Protein AF-A0A9N9P1Z2-F1 (afdb_monomer_lite)

Radius of gyration: 16.0 Å; chains: 1; bounding box: 42×31×38 Å

InterPro domains:
  IPR011257 DNA glycosylase [SSF48150] (34-101)
  IPR045138 Methyl-CpG binding protein MeCP2/MBD4 [PTHR15074] (30-101)

Foldseek 3Di:
DDDPPDDDPCVVPDDLLVVLPDDDDQQDDPDQDDDDPPPDVLNVCVRPVVLSVLLVVLVVVFDCVPSVVLSVVCCVCVVDPSSVSVDDPVVVCVSCVVRPD

Structure (mmCIF, N/CA/C/O backbone):
data_AF-A0A9N9P1Z2-F1
#
_entry.id   AF-A0A9N9P1Z2-F1
#
loop_
_atom_site.group_PDB
_atom_site.id
_atom_site.type_symbol
_atom_site.label_atom_id
_atom_site.label_alt_id
_atom_site.label_comp_id
_atom_site.label_asym_id
_atom_site.label_entity_id
_atom_site.label_seq_id
_atom_site.pdbx_PDB_ins_code
_atom_site.Cartn_x
_atom_site.Cartn_y
_atom_site.Cartn_z
_atom_site.occupancy
_atom_site.B_iso_or_equiv
_atom_site.auth_seq_id
_atom_site.auth_comp_id
_atom_site.auth_asym_id
_atom_site.auth_atom_id
_atom_site.pdbx_PDB_model_num
ATOM 1 N N . LYS A 1 1 ? 26.196 19.018 8.872 1.00 40.06 1 LYS A N 1
ATOM 2 C CA . LYS A 1 1 ? 24.922 19.718 9.182 1.00 40.06 1 LYS A CA 1
ATOM 3 C C . LYS A 1 1 ? 23.756 18.842 8.720 1.00 40.06 1 LYS A C 1
ATOM 5 O O . LYS A 1 1 ? 23.493 18.799 7.528 1.00 40.06 1 LYS A O 1
ATOM 10 N N . LYS A 1 2 ? 23.122 18.071 9.614 1.00 39.81 2 LYS A N 1
ATOM 11 C CA . LYS A 1 2 ? 21.920 17.286 9.278 1.00 39.81 2 LYS A CA 1
ATOM 12 C C . LYS A 1 2 ? 20.706 18.206 9.431 1.00 39.81 2 LYS A C 1
ATOM 14 O O . LYS A 1 2 ? 20.446 18.686 10.527 1.00 39.81 2 LYS A O 1
ATOM 19 N N . SER A 1 3 ? 20.033 18.512 8.325 1.00 41.53 3 SER A N 1
ATOM 20 C CA . SER A 1 3 ? 18.784 19.275 8.327 1.00 41.53 3 SER A CA 1
ATOM 21 C C . SER A 1 3 ? 17.661 18.365 8.830 1.00 41.53 3 SER A C 1
ATOM 23 O O . SER A 1 3 ? 17.282 17.418 8.141 1.00 41.53 3 SER A O 1
ATOM 25 N N . SER A 1 4 ? 17.169 18.607 10.048 1.00 45.22 4 SER A N 1
ATOM 26 C CA . SER A 1 4 ? 15.936 17.992 10.547 1.00 45.22 4 SER A CA 1
ATOM 27 C C . SER A 1 4 ? 14.768 18.504 9.710 1.00 45.22 4 SER A C 1
ATOM 29 O O . SER A 1 4 ? 14.285 19.615 9.924 1.00 45.22 4 SER A O 1
ATOM 31 N N . LYS A 1 5 ? 14.303 17.698 8.750 1.00 52.91 5 LYS A N 1
ATOM 32 C CA . LYS A 1 5 ? 12.999 17.908 8.112 1.00 52.91 5 LYS A CA 1
ATOM 33 C C . LYS A 1 5 ? 11.933 17.816 9.207 1.00 52.91 5 LYS A C 1
ATOM 35 O O . LYS A 1 5 ? 11.648 16.726 9.695 1.00 52.91 5 LYS A O 1
ATOM 40 N N . LYS A 1 6 ? 11.372 18.960 9.614 1.00 51.00 6 LYS A N 1
ATOM 41 C CA . LYS A 1 6 ? 10.158 19.000 10.439 1.00 51.00 6 LYS A CA 1
ATOM 42 C C . LYS A 1 6 ? 9.078 18.194 9.715 1.00 51.00 6 LYS A C 1
ATOM 44 O O . LYS A 1 6 ? 8.766 18.471 8.559 1.00 51.00 6 LYS A O 1
ATOM 49 N N . ARG A 1 7 ? 8.560 17.170 10.389 1.00 55.28 7 ARG A N 1
ATOM 50 C CA . ARG A 1 7 ? 7.443 16.350 9.922 1.00 55.28 7 ARG A CA 1
ATOM 51 C C . ARG A 1 7 ? 6.202 17.246 9.933 1.00 55.28 7 ARG A C 1
ATOM 53 O O . ARG A 1 7 ? 5.842 17.761 10.985 1.00 55.28 7 ARG A O 1
ATOM 60 N N . VAL A 1 8 ? 5.630 17.512 8.762 1.00 58.22 8 VAL A N 1
ATOM 61 C CA . VAL A 1 8 ? 4.372 18.261 8.643 1.00 58.22 8 VAL A CA 1
ATOM 62 C C . VAL A 1 8 ? 3.259 17.344 9.138 1.00 58.22 8 VAL A C 1
ATOM 64 O O . VAL A 1 8 ? 3.113 16.235 8.623 1.00 58.22 8 VAL A O 1
ATOM 67 N N . ASP A 1 9 ? 2.519 17.776 10.155 1.00 62.22 9 ASP A N 1
ATOM 68 C CA . ASP A 1 9 ? 1.369 17.034 10.666 1.00 62.22 9 ASP A CA 1
ATOM 69 C C . ASP A 1 9 ? 0.140 17.293 9.784 1.00 62.22 9 ASP A C 1
ATOM 71 O O . ASP A 1 9 ? -0.629 18.232 9.992 1.00 62.22 9 ASP A O 1
ATOM 75 N N . LEU A 1 10 ? -0.005 16.456 8.757 1.00 60.53 10 LEU A N 1
ATOM 76 C CA . LEU A 1 10 ? -1.110 16.484 7.796 1.00 60.53 10 LEU A CA 1
ATOM 77 C C . LEU A 1 10 ? -2.468 16.122 8.427 1.00 60.53 10 LEU A C 1
ATOM 79 O O . LEU A 1 10 ? -3.495 16.427 7.824 1.00 60.53 10 LEU A O 1
ATOM 83 N N . SER A 1 11 ? -2.488 15.501 9.617 1.00 58.31 11 SER A N 1
ATOM 84 C CA . SER A 1 11 ? -3.731 15.061 10.272 1.00 58.31 11 SER A CA 1
ATOM 85 C C . SER A 1 11 ? -4.603 16.236 10.719 1.00 58.31 11 SER A C 1
ATOM 87 O O . SER A 1 11 ? -5.823 16.170 10.641 1.00 58.31 11 SER A O 1
ATOM 89 N N . SER A 1 12 ? -3.978 17.358 11.085 1.00 63.66 12 SER A N 1
ATOM 90 C CA . SER A 1 12 ? -4.668 18.576 11.525 1.00 63.66 12 SER A CA 1
ATOM 91 C C . SER A 1 12 ? -5.455 19.296 10.422 1.00 63.66 12 SER A C 1
ATOM 93 O O . SER A 1 12 ? -6.284 20.150 10.717 1.00 63.66 12 SER A O 1
ATOM 95 N N . SER A 1 13 ? -5.177 18.991 9.150 1.00 66.56 13 SER A N 1
ATOM 96 C CA . SER A 1 13 ? -5.734 19.707 7.992 1.00 66.56 13 SER A CA 1
ATOM 97 C C . SER A 1 13 ? -6.658 18.848 7.127 1.00 66.56 13 SER A C 1
ATOM 99 O O . SER A 1 13 ? -7.265 19.366 6.191 1.00 66.56 13 SER A O 1
ATOM 101 N N . ILE A 1 14 ? -6.730 17.539 7.386 1.00 73.88 14 ILE A N 1
ATOM 102 C CA . ILE A 1 14 ? -7.428 16.574 6.535 1.00 73.88 14 ILE A CA 1
ATOM 103 C C . ILE A 1 14 ? -8.319 15.703 7.412 1.00 73.88 14 ILE A C 1
ATOM 105 O O . ILE A 1 14 ? -7.830 14.885 8.186 1.00 73.88 14 ILE A O 1
ATOM 109 N N . ASP A 1 15 ? -9.626 15.856 7.239 1.00 83.44 15 ASP A N 1
ATOM 110 C CA . ASP A 1 15 ? -10.618 15.009 7.887 1.00 83.44 15 ASP A CA 1
ATOM 111 C C . ASP A 1 15 ? -10.656 13.632 7.195 1.00 83.44 15 ASP A C 1
ATOM 113 O O . ASP A 1 15 ? -11.094 13.490 6.046 1.00 83.44 15 ASP A O 1
ATOM 117 N N . LEU A 1 16 ? -10.095 12.624 7.868 1.00 81.00 16 LEU A N 1
ATOM 118 C CA . LEU A 1 16 ? -9.971 11.264 7.340 1.00 81.00 16 LEU A CA 1
ATOM 119 C C . LEU A 1 16 ? -11.333 10.583 7.180 1.00 81.00 16 LEU A C 1
ATOM 121 O O . LEU A 1 16 ? -11.502 9.797 6.245 1.00 81.00 16 LEU A O 1
ATOM 125 N N . ASP A 1 17 ? -12.304 10.917 8.030 1.00 84.31 17 ASP A N 1
ATOM 126 C CA . ASP A 1 17 ? -13.644 10.338 7.974 1.00 84.31 17 ASP A CA 1
ATOM 127 C C . ASP A 1 17 ? -14.381 10.831 6.725 1.00 84.31 17 ASP A C 1
ATOM 129 O O . ASP A 1 17 ? -14.932 10.030 5.965 1.00 84.31 17 ASP A O 1
ATOM 133 N N . VAL A 1 18 ? -14.252 12.125 6.412 1.00 85.81 18 VAL A N 1
ATOM 134 C CA . VAL A 1 18 ? -14.783 12.713 5.170 1.00 85.81 18 VAL A CA 1
ATOM 135 C C . VAL A 1 18 ? -14.186 12.042 3.928 1.00 85.81 18 VAL A C 1
ATOM 137 O O . VAL A 1 18 ? -14.891 11.776 2.950 1.00 85.81 18 VAL A O 1
ATOM 140 N N . LEU A 1 19 ? -12.883 11.740 3.935 1.00 84.19 19 LEU A N 1
ATOM 141 C CA . LEU A 1 19 ? -12.245 11.034 2.819 1.00 84.19 19 LEU A CA 1
ATOM 142 C C . LEU A 1 19 ? -12.719 9.585 2.692 1.00 84.19 19 LEU A C 1
ATOM 144 O O . LEU A 1 19 ? -12.850 9.086 1.572 1.00 84.19 19 LEU A O 1
ATOM 148 N N . ALA A 1 20 ? -12.989 8.919 3.812 1.00 85.38 20 ALA A N 1
ATOM 149 C CA . ALA A 1 20 ? -13.438 7.536 3.828 1.00 85.38 20 ALA A CA 1
ATOM 150 C C . ALA A 1 20 ? -14.904 7.372 3.381 1.00 85.38 20 ALA A C 1
ATOM 152 O O . ALA A 1 20 ? -15.300 6.289 2.954 1.00 85.38 20 ALA A O 1
ATOM 153 N N . GLU A 1 21 ? -15.708 8.434 3.436 1.00 87.50 21 GLU A N 1
ATOM 154 C CA . GLU A 1 21 ? -17.077 8.454 2.899 1.00 87.50 21 GLU A CA 1
ATOM 155 C C . GLU A 1 21 ? -17.141 8.860 1.422 1.00 87.50 21 GLU A C 1
ATOM 157 O O . GLU A 1 21 ? -18.145 8.644 0.736 1.00 87.50 21 GLU A O 1
ATOM 162 N N . LYS A 1 22 ? -16.055 9.422 0.885 1.00 86.69 22 LYS A N 1
ATOM 163 C CA . LYS A 1 22 ? -16.023 9.896 -0.493 1.00 86.69 22 LYS A CA 1
ATOM 164 C C . LYS A 1 22 ? -16.098 8.725 -1.471 1.00 86.69 22 LYS A C 1
ATOM 166 O O . LYS A 1 22 ? -15.283 7.801 -1.446 1.00 86.69 22 LYS A O 1
ATOM 171 N N . LYS A 1 23 ? -17.047 8.787 -2.407 1.00 84.00 23 LYS A N 1
ATOM 172 C CA . LYS A 1 23 ? -17.149 7.809 -3.496 1.00 84.00 23 LYS A CA 1
ATOM 173 C C . LYS A 1 23 ? -15.917 7.907 -4.402 1.00 84.00 23 LYS A C 1
ATOM 175 O O . LYS A 1 23 ? -15.567 8.997 -4.855 1.00 84.00 23 LYS A O 1
ATOM 180 N N . ILE A 1 24 ? -15.280 6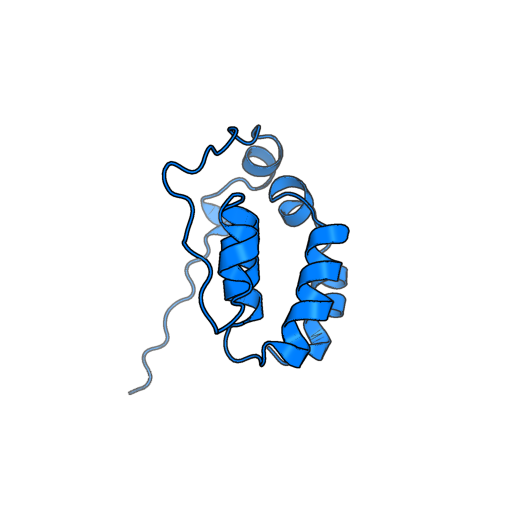.771 -4.694 1.00 83.19 24 ILE A N 1
ATOM 181 C CA . ILE A 1 24 ? -14.214 6.721 -5.702 1.00 83.19 24 ILE A CA 1
ATOM 182 C C . ILE A 1 24 ? -14.827 7.013 -7.067 1.00 83.19 24 ILE A C 1
ATOM 184 O O . ILE A 1 24 ? -15.777 6.352 -7.491 1.00 83.19 24 ILE A O 1
ATOM 188 N N . ALA A 1 25 ? -14.261 7.999 -7.759 1.00 82.69 25 ALA A N 1
ATOM 189 C CA . ALA A 1 25 ? -14.530 8.193 -9.172 1.00 82.69 25 ALA A CA 1
ATOM 190 C C . ALA A 1 25 ? -13.929 7.025 -9.962 1.00 82.69 25 ALA A C 1
ATOM 192 O O . ALA A 1 25 ? -12.787 6.632 -9.723 1.00 82.69 25 ALA A O 1
ATOM 193 N N . GLN A 1 26 ? -14.689 6.482 -10.910 1.00 83.25 26 GLN A N 1
ATOM 194 C CA . GLN A 1 26 ? -14.196 5.429 -11.788 1.00 83.25 26 GLN A CA 1
ATOM 195 C C . GLN A 1 26 ? -13.036 5.975 -12.628 1.00 83.25 26 GLN A C 1
ATOM 197 O O . GLN A 1 26 ? -13.222 6.868 -13.454 1.00 83.25 26 GLN A O 1
ATOM 202 N N . PHE A 1 27 ? -11.833 5.451 -12.399 1.00 89.38 27 PHE A N 1
ATOM 203 C CA . PHE A 1 27 ? -10.678 5.779 -13.220 1.00 89.38 27 PHE A CA 1
ATOM 204 C C . PHE A 1 27 ? -10.709 4.936 -14.494 1.00 89.38 27 PHE A C 1
ATOM 206 O O . PHE A 1 27 ? -10.820 3.713 -14.437 1.00 89.38 27 PHE A O 1
ATOM 213 N N . VAL A 1 28 ? -10.602 5.599 -15.644 1.00 90.81 28 VAL A N 1
ATOM 214 C CA . VAL A 1 28 ? -10.451 4.943 -16.944 1.00 90.81 28 VAL A CA 1
ATOM 215 C C . VAL A 1 28 ? -9.076 5.327 -17.486 1.00 90.81 28 VAL A C 1
ATOM 217 O O . VAL A 1 28 ? -8.835 6.515 -17.728 1.00 90.81 28 VAL A O 1
ATOM 220 N N . PRO A 1 29 ? -8.150 4.369 -17.658 1.00 91.06 29 PRO A N 1
ATOM 221 C CA . PRO A 1 29 ? -6.824 4.678 -18.165 1.00 91.06 29 PRO A CA 1
ATOM 222 C C . PRO A 1 29 ? -6.919 5.167 -19.614 1.00 91.06 29 PRO A C 1
ATOM 224 O O . PRO A 1 29 ? -7.428 4.471 -20.488 1.00 91.06 29 PRO A O 1
ATOM 227 N N . LYS A 1 30 ? -6.390 6.367 -19.888 1.00 93.38 30 LYS A N 1
ATOM 228 C CA . LYS A 1 30 ? -6.254 6.893 -21.261 1.00 93.38 30 LYS A CA 1
ATOM 229 C C . LYS A 1 30 ? -5.205 6.124 -22.076 1.00 93.38 30 LYS A C 1
ATOM 231 O O . LYS A 1 30 ? -5.250 6.124 -23.301 1.00 93.38 30 LYS A O 1
ATOM 236 N N . TYR A 1 31 ? -4.242 5.513 -21.393 1.00 93.12 31 TYR A N 1
ATOM 237 C CA . TYR A 1 31 ? -3.118 4.804 -21.987 1.00 93.12 31 TYR A CA 1
ATOM 238 C C . TYR A 1 31 ? -2.951 3.443 -21.311 1.00 93.12 31 TYR A C 1
ATOM 240 O O . TYR A 1 31 ? -2.964 3.361 -20.082 1.00 93.12 31 TYR A O 1
ATOM 248 N N . ILE A 1 32 ? -2.779 2.401 -22.124 1.00 93.94 32 ILE A N 1
ATOM 249 C CA . ILE A 1 32 ? -2.451 1.048 -21.675 1.00 93.94 32 ILE A CA 1
ATOM 250 C C . ILE A 1 32 ? -0.949 0.860 -21.916 1.00 93.94 32 ILE A C 1
ATOM 252 O O . ILE A 1 32 ? -0.515 0.981 -23.066 1.00 93.94 32 ILE A O 1
ATOM 256 N N . PRO A 1 33 ? -0.141 0.612 -20.871 1.00 92.81 33 PRO A N 1
ATOM 257 C CA . PRO A 1 33 ? 1.287 0.395 -21.045 1.00 92.81 33 PRO A CA 1
ATOM 258 C C . PRO A 1 33 ? 1.542 -0.874 -21.858 1.00 92.81 33 PRO A C 1
ATOM 260 O O . PRO A 1 33 ? 0.872 -1.890 -21.671 1.00 92.81 33 PRO A O 1
ATOM 263 N N . MET A 1 34 ? 2.526 -0.820 -22.758 1.00 94.00 34 MET A N 1
ATOM 264 C CA . MET A 1 34 ? 2.988 -2.028 -23.440 1.00 94.00 34 MET A CA 1
ATOM 265 C C . MET A 1 34 ? 3.741 -2.926 -22.449 1.00 94.00 34 MET A C 1
ATOM 267 O O . MET A 1 34 ? 4.513 -2.395 -21.644 1.00 94.00 34 MET A O 1
ATOM 271 N N . PRO A 1 35 ? 3.555 -4.257 -22.514 1.00 93.94 35 PRO A N 1
ATOM 272 C CA . PRO A 1 35 ? 4.272 -5.176 -21.648 1.00 93.94 35 PRO A CA 1
ATOM 273 C C . PRO A 1 35 ? 5.772 -5.111 -21.936 1.00 93.94 35 PRO A C 1
ATOM 275 O O . PRO A 1 35 ? 6.204 -5.133 -23.093 1.00 93.94 35 PRO A O 1
ATOM 278 N N . SER A 1 36 ? 6.566 -5.024 -20.877 1.00 95.56 36 SER A N 1
ATOM 279 C CA . SER A 1 36 ? 8.022 -5.020 -20.952 1.00 95.56 36 SER A CA 1
ATOM 280 C C . SER A 1 36 ? 8.579 -6.419 -20.653 1.00 95.56 36 SER A C 1
ATOM 282 O O . SER A 1 36 ? 7.907 -7.239 -20.025 1.00 95.56 36 SER A O 1
ATOM 284 N N . PRO A 1 37 ? 9.838 -6.720 -21.021 1.00 96.38 37 PRO A N 1
ATOM 285 C CA . PRO A 1 37 ? 10.461 -7.998 -20.671 1.00 96.38 37 PRO A CA 1
ATOM 286 C C . PRO A 1 37 ? 10.748 -8.149 -19.164 1.00 96.38 37 PRO A C 1
ATOM 288 O O . PRO A 1 37 ? 11.263 -9.181 -18.739 1.00 96.38 37 PRO A O 1
ATOM 291 N N . HIS A 1 38 ? 10.458 -7.130 -18.346 1.00 93.94 38 HIS A N 1
ATOM 292 C CA . HIS A 1 38 ? 10.819 -7.087 -16.929 1.00 93.94 38 HIS A CA 1
ATOM 293 C C . HIS A 1 38 ? 9.674 -7.474 -15.981 1.00 93.94 38 HIS A C 1
ATOM 295 O O . HIS A 1 38 ? 9.924 -7.606 -14.784 1.00 93.94 38 HIS A O 1
ATOM 301 N N . ASN A 1 39 ? 8.448 -7.671 -16.489 1.00 91.38 39 ASN A N 1
ATOM 302 C CA . ASN A 1 39 ? 7.264 -8.059 -15.707 1.00 91.38 39 ASN A CA 1
ATOM 303 C C . ASN A 1 39 ? 7.059 -7.191 -14.452 1.00 91.38 39 ASN A C 1
ATOM 305 O O . ASN A 1 39 ? 6.883 -7.696 -13.338 1.00 91.38 39 ASN A O 1
ATOM 309 N N . LEU A 1 40 ? 7.129 -5.869 -14.614 1.00 95.81 40 LEU A N 1
ATOM 310 C CA . LEU A 1 40 ? 6.962 -4.948 -13.496 1.00 95.81 40 LEU A CA 1
ATOM 311 C C . LEU A 1 40 ? 5.527 -5.025 -12.960 1.00 95.81 40 LEU A C 1
ATOM 313 O O . LEU A 1 40 ? 4.567 -4.989 -13.727 1.00 95.81 40 LEU A O 1
ATOM 317 N N . VAL A 1 41 ? 5.353 -5.050 -11.635 1.00 95.75 41 VAL A N 1
ATOM 318 C CA . VAL A 1 41 ? 4.011 -5.089 -11.015 1.00 95.75 41 VAL A CA 1
ATOM 319 C C . VAL A 1 41 ? 3.143 -3.898 -11.449 1.00 95.75 41 VAL A C 1
ATOM 321 O O . VAL A 1 41 ? 1.929 -4.015 -11.596 1.00 95.75 41 VAL A O 1
ATOM 324 N N . GLN A 1 42 ? 3.780 -2.767 -11.749 1.00 95.31 42 GLN A N 1
ATOM 325 C CA . GLN A 1 42 ? 3.177 -1.555 -12.295 1.00 95.31 42 GLN A CA 1
ATOM 326 C C . GLN A 1 42 ? 2.399 -1.799 -13.595 1.00 95.31 42 GLN A C 1
ATOM 328 O O . GLN A 1 42 ? 1.340 -1.199 -13.784 1.00 95.31 42 GLN A O 1
ATOM 333 N N . GLU A 1 43 ? 2.897 -2.687 -14.461 1.00 95.69 43 GLU A N 1
ATOM 334 C CA . GLU A 1 43 ? 2.266 -3.040 -15.740 1.00 95.69 43 GLU A CA 1
ATOM 335 C C . GLU A 1 43 ? 0.952 -3.796 -15.535 1.00 95.69 43 GLU A C 1
ATOM 337 O O . GLU A 1 43 ? 0.071 -3.726 -16.382 1.00 95.69 43 GLU A O 1
ATOM 342 N N . SER A 1 44 ? 0.788 -4.471 -14.394 1.00 94.12 44 SER A N 1
ATOM 343 C CA . SER A 1 44 ? -0.460 -5.149 -14.027 1.00 94.12 44 SER A CA 1
ATOM 344 C C . SER A 1 44 ? -1.442 -4.254 -13.272 1.00 94.12 44 SER A C 1
AT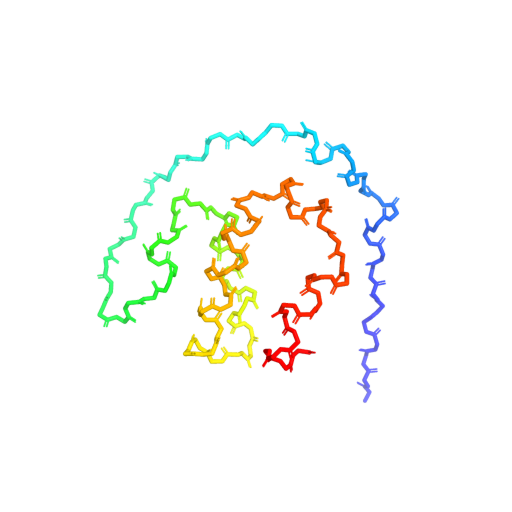OM 346 O O . SER A 1 44 ? -2.629 -4.536 -13.270 1.00 94.12 44 SER A O 1
ATOM 348 N N . LEU A 1 45 ? -0.979 -3.165 -12.647 1.00 95.69 45 LEU A N 1
ATOM 349 C CA . LEU A 1 45 ? -1.796 -2.305 -11.777 1.00 95.69 45 LEU A CA 1
ATOM 350 C C . LEU A 1 45 ? -2.162 -0.952 -12.407 1.00 95.69 45 LEU A C 1
ATOM 352 O O . LEU A 1 45 ? -2.745 -0.103 -11.741 1.00 95.69 45 LEU A O 1
ATOM 356 N N . TYR A 1 46 ? -1.829 -0.715 -13.678 1.00 94.50 46 TYR A N 1
ATOM 357 C CA . TYR A 1 46 ? -2.019 0.583 -14.348 1.00 94.50 46 TYR A CA 1
ATOM 358 C C . TYR A 1 46 ? -3.470 1.102 -14.358 1.00 94.50 46 TYR A C 1
ATOM 360 O O . TYR A 1 46 ? -3.689 2.308 -14.464 1.00 94.50 46 TYR A O 1
ATOM 368 N N . TYR A 1 47 ? -4.459 0.209 -14.269 1.00 93.88 47 TYR A N 1
ATOM 369 C CA . TYR A 1 47 ? -5.882 0.557 -14.273 1.00 93.88 47 TYR A CA 1
ATOM 370 C C . TYR A 1 47 ? -6.391 1.045 -12.910 1.00 93.88 47 TYR A C 1
ATOM 372 O O . TYR A 1 47 ? -7.4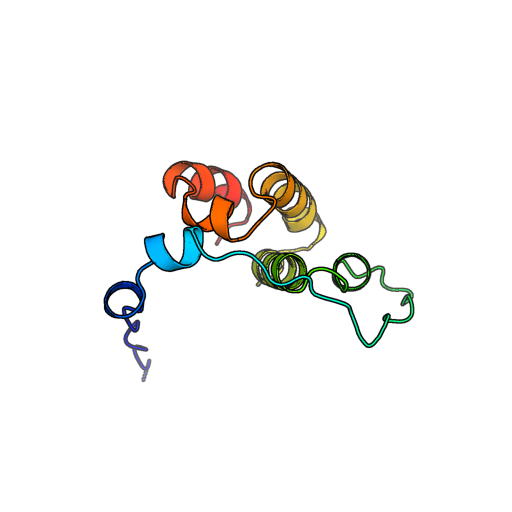98 1.569 -12.830 1.00 93.88 47 TYR A O 1
ATOM 380 N N . ASP A 1 48 ? -5.605 0.884 -11.843 1.00 94.94 48 ASP A N 1
ATOM 381 C CA . ASP A 1 48 ? -5.942 1.343 -10.499 1.00 94.94 48 ASP A CA 1
ATOM 382 C C . ASP A 1 48 ? -4.776 2.175 -9.938 1.00 94.94 48 ASP A C 1
ATOM 384 O O . ASP A 1 48 ? -3.832 1.630 -9.353 1.00 94.94 48 ASP A O 1
ATOM 388 N N . PRO A 1 49 ? -4.815 3.511 -10.109 1.00 94.19 49 PRO A N 1
ATOM 389 C CA . PRO A 1 49 ? -3.740 4.396 -9.673 1.00 94.19 49 PRO A CA 1
ATOM 390 C C . PRO A 1 49 ? -3.438 4.286 -8.180 1.00 94.19 49 PRO A C 1
ATOM 392 O O . PRO A 1 49 ? -2.290 4.457 -7.772 1.00 94.19 49 PRO A O 1
ATOM 395 N N . TRP A 1 50 ? -4.446 3.988 -7.357 1.00 95.12 50 TRP A N 1
ATOM 396 C CA . TRP A 1 50 ? -4.246 3.835 -5.925 1.00 95.12 50 TRP A CA 1
ATOM 397 C C . TRP A 1 50 ? -3.440 2.569 -5.628 1.00 95.12 50 TRP A C 1
ATOM 399 O O . TRP A 1 50 ? -2.386 2.661 -4.997 1.00 95.12 50 TRP A O 1
ATOM 409 N N . LYS A 1 51 ? -3.849 1.410 -6.160 1.00 96.50 51 LYS A N 1
ATOM 410 C CA . LYS A 1 51 ? -3.085 0.157 -5.992 1.00 96.50 51 LYS A CA 1
ATOM 411 C C . LYS A 1 51 ? -1.683 0.264 -6.578 1.00 96.50 51 LYS A C 1
ATOM 413 O O . LYS A 1 51 ? -0.731 -0.238 -5.985 1.00 96.50 51 LYS A O 1
ATOM 418 N N . HIS A 1 52 ? -1.540 0.962 -7.703 1.00 96.69 52 HIS A N 1
ATOM 419 C CA . HIS A 1 52 ? -0.248 1.233 -8.320 1.00 96.69 52 HIS A CA 1
ATOM 420 C C . HIS A 1 52 ? 0.685 2.005 -7.376 1.00 96.69 52 HIS A C 1
ATOM 422 O O . HIS A 1 52 ? 1.838 1.616 -7.194 1.00 96.69 52 HIS A O 1
ATOM 428 N N . LEU A 1 53 ? 0.193 3.063 -6.721 1.00 97.12 53 LEU A N 1
ATOM 429 C CA . LEU A 1 53 ? 0.976 3.819 -5.740 1.00 97.12 53 LEU A CA 1
ATOM 430 C C . LEU A 1 53 ? 1.323 2.975 -4.513 1.00 97.12 53 LEU A C 1
ATOM 432 O O . LEU A 1 53 ? 2.477 2.991 -4.085 1.00 97.12 53 LEU A O 1
ATOM 436 N N . ILE A 1 54 ? 0.382 2.190 -3.987 1.00 97.19 54 ILE A N 1
ATOM 437 C CA . ILE A 1 54 ? 0.665 1.265 -2.881 1.00 97.19 54 ILE A CA 1
ATOM 438 C C . ILE A 1 54 ? 1.779 0.283 -3.269 1.00 97.19 54 ILE A C 1
ATOM 440 O O . ILE A 1 54 ? 2.721 0.099 -2.499 1.00 97.19 54 ILE A O 1
ATOM 444 N N . ALA A 1 55 ? 1.758 -0.266 -4.486 1.00 97.44 55 ALA A N 1
ATOM 445 C CA . ALA A 1 55 ? 2.832 -1.130 -4.969 1.00 97.44 55 ALA A CA 1
ATOM 446 C C . ALA A 1 55 ? 4.199 -0.423 -4.955 1.00 97.44 55 ALA A C 1
ATOM 448 O O . ALA A 1 55 ? 5.188 -1.009 -4.518 1.00 97.44 55 ALA A O 1
ATOM 449 N N . THR A 1 56 ? 4.267 0.855 -5.350 1.00 96.81 56 THR A N 1
ATOM 450 C CA . THR A 1 56 ? 5.520 1.628 -5.252 1.00 96.81 56 THR A CA 1
ATOM 451 C C . THR A 1 56 ? 5.973 1.842 -3.809 1.00 96.81 56 THR A C 1
ATOM 453 O O . THR A 1 56 ? 7.170 1.783 -3.538 1.00 96.81 56 THR A O 1
ATOM 456 N N . MET A 1 57 ? 5.040 2.016 -2.866 1.00 95.81 57 MET A N 1
ATOM 457 C CA . MET A 1 57 ? 5.365 2.150 -1.445 1.00 95.81 57 MET A CA 1
ATOM 458 C C . MET A 1 57 ? 5.960 0.861 -0.878 1.00 95.81 57 MET A C 1
ATOM 460 O O . MET A 1 57 ? 6.984 0.917 -0.203 1.00 95.81 57 MET A O 1
ATOM 464 N N . PHE A 1 58 ? 5.376 -0.293 -1.211 1.00 95.94 58 PHE A N 1
ATOM 465 C CA . PHE A 1 58 ? 5.890 -1.610 -0.819 1.00 95.94 58 PHE A CA 1
ATOM 466 C C . PHE A 1 58 ? 7.276 -1.906 -1.402 1.00 95.94 58 PHE A C 1
ATOM 468 O O . PHE A 1 58 ? 8.071 -2.606 -0.784 1.00 95.94 58 PHE A O 1
ATOM 475 N N . LEU A 1 59 ? 7.587 -1.367 -2.582 1.00 95.81 59 LEU A N 1
ATOM 476 C CA . LEU A 1 59 ? 8.883 -1.541 -3.240 1.00 95.81 59 LEU A CA 1
ATOM 477 C C . LEU A 1 59 ? 9.944 -0.526 -2.779 1.00 95.81 59 LEU A C 1
ATOM 479 O O . LEU A 1 59 ? 11.105 -0.617 -3.189 1.00 95.81 59 LEU A O 1
ATOM 483 N N . ASN A 1 60 ? 9.602 0.421 -1.900 1.00 94.75 60 ASN A N 1
ATOM 484 C CA . ASN A 1 60 ? 10.574 1.369 -1.363 1.00 94.75 60 ASN A CA 1
ATOM 485 C C . ASN A 1 60 ? 11.611 0.641 -0.506 1.00 94.75 60 ASN A C 1
ATOM 487 O O . ASN A 1 60 ? 11.301 0.121 0.563 1.00 94.75 60 ASN A O 1
ATOM 491 N N . ARG A 1 61 ? 12.864 0.620 -0.985 1.00 92.94 61 ARG A N 1
ATOM 492 C CA . ARG A 1 61 ? 14.022 -0.005 -0.310 1.00 92.94 61 ARG A CA 1
ATOM 493 C C . ARG A 1 61 ? 13.804 -1.479 0.074 1.00 92.94 61 ARG A C 1
ATOM 495 O O . ARG A 1 61 ? 14.585 -2.018 0.850 1.00 92.94 61 ARG A O 1
ATOM 502 N N . THR A 1 62 ? 12.829 -2.141 -0.544 1.00 94.56 62 THR A N 1
ATOM 503 C CA . THR A 1 62 ? 12.442 -3.526 -0.266 1.00 94.56 62 THR A CA 1
ATOM 504 C C . THR A 1 62 ? 12.457 -4.315 -1.571 1.00 94.56 62 THR A C 1
ATOM 506 O O . THR A 1 62 ? 11.971 -3.848 -2.601 1.00 94.56 62 THR A O 1
ATOM 509 N N . ARG A 1 63 ? 13.053 -5.513 -1.570 1.00 94.12 63 ARG A N 1
ATOM 510 C CA . ARG A 1 63 ? 13.120 -6.357 -2.776 1.00 94.12 63 ARG A CA 1
ATOM 511 C C . ARG A 1 63 ? 11.721 -6.838 -3.166 1.00 94.12 63 ARG A C 1
ATOM 513 O O . ARG A 1 63 ? 10.987 -7.323 -2.310 1.00 94.12 63 ARG A O 1
ATOM 520 N N . GLY A 1 64 ? 11.397 -6.815 -4.461 1.00 93.56 64 GLY A N 1
ATOM 521 C CA . GLY A 1 64 ? 10.095 -7.276 -4.967 1.00 93.56 64 GLY A CA 1
ATOM 522 C C . GLY A 1 64 ? 9.753 -8.716 -4.574 1.00 93.56 64 GLY A C 1
ATOM 523 O O . GLY A 1 64 ? 8.622 -8.993 -4.196 1.00 93.56 64 GLY A O 1
ATOM 524 N N . SER A 1 65 ? 10.742 -9.613 -4.537 1.00 94.56 65 SER A N 1
ATOM 525 C CA . SER A 1 65 ? 10.551 -11.003 -4.097 1.00 94.56 65 SER A CA 1
ATOM 526 C C . SER A 1 65 ? 10.047 -11.141 -2.654 1.00 94.56 65 SER A C 1
ATOM 528 O O . SER A 1 65 ? 9.454 -12.158 -2.319 1.00 94.56 65 SER A O 1
ATOM 530 N N . GLN A 1 66 ? 10.301 -10.144 -1.803 1.00 94.56 66 GLN A N 1
ATOM 531 C CA . GLN A 1 66 ? 9.793 -10.081 -0.431 1.00 94.56 66 GLN A CA 1
ATOM 532 C C . GLN A 1 66 ? 8.527 -9.227 -0.353 1.00 94.56 66 GLN A C 1
ATOM 534 O O . GLN A 1 66 ? 7.578 -9.623 0.302 1.00 94.56 66 GLN A O 1
ATOM 539 N N . ALA A 1 67 ? 8.480 -8.087 -1.046 1.00 96.19 67 ALA A N 1
ATOM 540 C CA . ALA A 1 67 ? 7.372 -7.141 -0.956 1.00 96.19 67 ALA A CA 1
ATOM 541 C C . ALA A 1 67 ? 6.071 -7.638 -1.609 1.00 96.19 67 ALA A C 1
ATOM 543 O O . ALA A 1 67 ? 4.993 -7.407 -1.068 1.00 96.19 67 ALA A O 1
ATOM 544 N N . LEU A 1 68 ? 6.147 -8.313 -2.763 1.00 96.31 68 LEU A N 1
ATOM 545 C CA . LEU A 1 68 ? 4.964 -8.651 -3.564 1.00 96.31 68 LEU A CA 1
ATOM 546 C C . LEU A 1 68 ? 3.965 -9.584 -2.850 1.00 96.31 68 LEU A C 1
ATOM 548 O O . LEU A 1 68 ? 2.775 -9.286 -2.906 1.00 96.31 68 LEU A O 1
ATOM 552 N N . PRO A 1 69 ? 4.375 -10.655 -2.137 1.00 96.31 69 PRO A N 1
ATOM 553 C CA . PRO A 1 69 ? 3.433 -11.471 -1.363 1.00 96.31 69 PRO A CA 1
ATOM 554 C C . PRO A 1 69 ? 2.635 -10.663 -0.329 1.00 96.31 69 PRO A C 1
ATOM 556 O O . PRO A 1 69 ? 1.426 -10.851 -0.193 1.00 96.31 69 PRO A O 1
ATOM 559 N N . PHE A 1 70 ? 3.290 -9.727 0.367 1.00 96.50 70 PHE A N 1
ATOM 560 C CA . PHE A 1 70 ? 2.625 -8.867 1.349 1.00 96.50 70 PHE A CA 1
ATOM 561 C C . PHE A 1 70 ? 1.775 -7.783 0.690 1.00 96.50 70 PHE A C 1
ATOM 563 O O . PHE A 1 70 ? 0.717 -7.463 1.219 1.00 96.50 70 PHE A O 1
ATOM 570 N N . LEU A 1 71 ? 2.189 -7.261 -0.468 1.00 96.88 71 LEU A N 1
ATOM 571 C CA . LEU A 1 71 ? 1.378 -6.341 -1.265 1.00 96.88 71 LEU A CA 1
ATOM 572 C C . LEU A 1 71 ? 0.048 -6.994 -1.645 1.00 96.88 71 LEU A C 1
ATOM 574 O O . LEU A 1 71 ? -1.001 -6.398 -1.434 1.00 96.88 71 LEU A O 1
ATOM 578 N N . TRP A 1 72 ? 0.076 -8.218 -2.176 1.00 97.12 72 TRP A N 1
ATOM 579 C CA . TRP A 1 72 ? -1.152 -8.910 -2.567 1.00 97.12 72 TRP A CA 1
ATOM 580 C C . TRP A 1 72 ? -2.043 -9.215 -1.368 1.00 97.12 72 TRP A C 1
ATOM 582 O O . TRP A 1 72 ? -3.240 -8.967 -1.439 1.00 97.12 72 TRP A O 1
ATOM 592 N N . LYS A 1 73 ? -1.460 -9.649 -0.243 1.00 96.69 73 LYS A N 1
ATOM 593 C CA . LYS A 1 73 ? -2.204 -9.837 1.009 1.00 96.69 73 LYS A CA 1
ATOM 594 C C . LYS A 1 73 ? -2.835 -8.531 1.509 1.00 96.69 73 LYS A C 1
ATOM 596 O O . LYS A 1 73 ? -3.992 -8.526 1.908 1.00 96.69 73 LYS A O 1
ATOM 601 N N . PHE A 1 74 ? -2.097 -7.424 1.447 1.00 96.81 74 PHE A N 1
ATOM 602 C CA . PHE A 1 74 ? -2.613 -6.104 1.801 1.00 96.81 74 PHE A CA 1
ATOM 603 C C . PHE A 1 74 ? -3.764 -5.684 0.882 1.00 96.81 74 PHE A C 1
ATOM 605 O O . PHE A 1 74 ? -4.771 -5.198 1.371 1.00 96.81 74 PHE A O 1
ATOM 612 N N . LEU A 1 75 ? -3.643 -5.870 -0.434 1.00 96.81 75 LEU A N 1
ATOM 613 C CA . LEU A 1 75 ? -4.681 -5.479 -1.394 1.00 96.81 75 LEU A CA 1
ATOM 614 C C . LEU A 1 75 ? -5.925 -6.380 -1.350 1.00 96.81 75 LEU A C 1
ATOM 616 O O . LEU A 1 75 ? -6.990 -5.942 -1.778 1.00 96.81 75 LEU A O 1
ATOM 620 N N . ASP A 1 76 ? -5.791 -7.612 -0.861 1.00 96.62 76 ASP A N 1
ATOM 621 C CA . ASP A 1 76 ? -6.913 -8.514 -0.590 1.00 96.62 76 ASP A CA 1
ATOM 622 C C . ASP A 1 76 ? -7.700 -8.058 0.651 1.00 96.62 76 ASP A C 1
ATOM 624 O O . ASP A 1 76 ? -8.920 -7.918 0.607 1.00 96.62 76 ASP A O 1
ATOM 628 N N . GLU A 1 77 ? -6.993 -7.719 1.735 1.00 95.75 77 GLU A N 1
ATOM 629 C CA . GLU A 1 77 ? -7.602 -7.246 2.987 1.00 95.75 77 GLU A CA 1
ATOM 630 C C . GLU A 1 77 ? -8.123 -5.797 2.886 1.00 95.75 77 GLU A C 1
ATOM 632 O O . GLU A 1 77 ? -9.178 -5.454 3.422 1.00 95.75 77 GLU A O 1
ATOM 637 N N . TYR A 1 78 ? -7.410 -4.949 2.145 1.00 96.06 78 TYR A N 1
ATOM 638 C CA . TYR A 1 78 ? -7.699 -3.533 1.940 1.00 96.06 78 TYR A CA 1
ATOM 639 C C . TYR A 1 78 ? -7.802 -3.253 0.433 1.00 96.06 78 TYR A C 1
ATOM 641 O O . TYR A 1 78 ? -6.868 -2.730 -0.168 1.00 96.06 78 TYR A O 1
ATOM 649 N N . PRO A 1 79 ? -8.925 -3.576 -0.228 1.00 94.62 79 PRO A N 1
ATOM 650 C CA . PRO A 1 79 ? -9.026 -3.458 -1.684 1.00 94.62 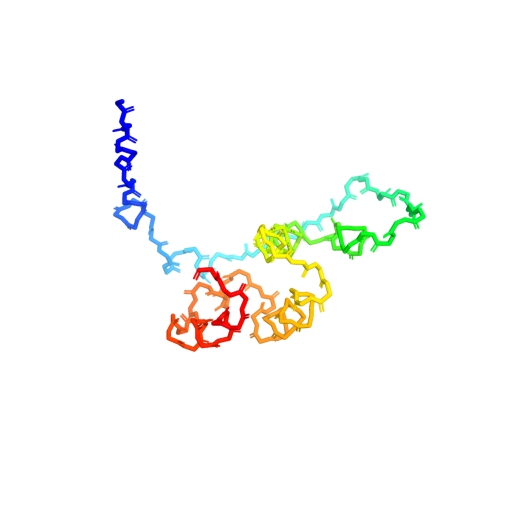79 PRO A CA 1
ATOM 651 C C . PRO A 1 79 ? -9.239 -2.026 -2.186 1.00 94.62 79 PRO A C 1
ATOM 653 O O . PRO A 1 79 ? -9.140 -1.790 -3.393 1.00 94.62 79 PRO A O 1
ATOM 656 N N . THR A 1 80 ? -9.549 -1.078 -1.294 1.00 93.94 80 THR A N 1
ATOM 657 C CA . THR A 1 80 ? -9.834 0.325 -1.629 1.00 93.94 80 THR A CA 1
ATOM 658 C C . THR A 1 80 ? -9.211 1.288 -0.612 1.00 93.94 80 THR A C 1
ATOM 660 O O . THR A 1 80 ? -9.045 0.920 0.557 1.00 93.94 80 THR A O 1
ATOM 663 N N . PRO 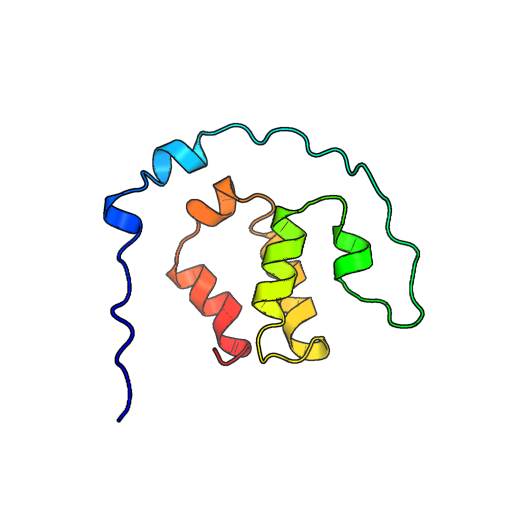A 1 81 ? -8.920 2.545 -1.006 1.00 93.69 81 PRO A N 1
ATOM 664 C CA . PRO A 1 81 ? -8.403 3.565 -0.098 1.00 93.69 81 PRO A CA 1
ATOM 665 C C . PRO A 1 81 ? -9.307 3.824 1.110 1.00 93.69 81 PRO A C 1
ATOM 667 O O . PRO A 1 81 ? -8.787 4.037 2.198 1.00 93.69 81 PRO A O 1
ATOM 670 N N . GLN A 1 82 ? -10.637 3.788 0.970 1.00 92.62 82 GLN A N 1
ATOM 671 C CA . GLN A 1 82 ? -11.538 4.058 2.098 1.00 92.62 82 GLN A CA 1
ATOM 672 C C . GLN A 1 82 ? -11.456 2.973 3.170 1.00 92.62 82 GLN A C 1
ATOM 674 O O . GLN A 1 82 ? -11.492 3.285 4.358 1.00 92.62 82 GLN A O 1
ATOM 679 N N . ILE A 1 83 ? -11.321 1.707 2.761 1.00 92.94 83 ILE A N 1
ATOM 680 C CA . ILE A 1 83 ? -11.137 0.595 3.701 1.00 92.94 83 ILE A CA 1
ATOM 681 C C . ILE A 1 83 ? -9.756 0.706 4.356 1.00 92.94 83 ILE A C 1
ATOM 683 O O . ILE A 1 83 ? -9.649 0.572 5.570 1.00 92.94 83 ILE A O 1
ATOM 687 N N . ALA A 1 84 ? -8.716 1.028 3.577 1.00 94.06 84 ALA A N 1
ATOM 688 C CA . ALA A 1 84 ? -7.361 1.212 4.095 1.00 94.06 84 ALA A CA 1
ATOM 689 C C . ALA A 1 84 ? -7.252 2.366 5.112 1.00 94.06 84 ALA A C 1
ATOM 691 O O . ALA A 1 84 ? -6.513 2.248 6.082 1.00 94.06 84 ALA A O 1
ATOM 692 N N . ILE A 1 85 ? -7.994 3.465 4.929 1.00 92.00 85 ILE A N 1
ATOM 693 C CA . ILE A 1 85 ? -8.017 4.596 5.877 1.00 92.00 85 ILE A CA 1
ATOM 694 C C . ILE A 1 85 ? -8.631 4.189 7.223 1.00 92.00 85 ILE A C 1
ATOM 696 O O . ILE A 1 85 ? -8.169 4.644 8.265 1.00 92.00 85 ILE A O 1
ATOM 700 N N . LYS A 1 86 ? -9.644 3.313 7.210 1.00 91.38 86 LYS A N 1
ATOM 701 C CA . LYS A 1 86 ? -10.304 2.796 8.422 1.00 91.38 86 LYS A CA 1
ATOM 702 C C . LYS A 1 86 ? -9.574 1.599 9.045 1.00 91.38 86 LYS A C 1
ATOM 704 O O . LYS A 1 86 ? -10.062 1.032 10.021 1.00 91.38 86 LYS A O 1
ATOM 709 N N . ALA A 1 87 ? -8.449 1.179 8.467 1.00 92.94 87 ALA A N 1
ATOM 710 C CA . ALA A 1 87 ? -7.689 0.039 8.949 1.00 92.94 87 ALA A CA 1
ATOM 711 C C . ALA A 1 87 ? -7.119 0.302 10.347 1.00 92.94 87 ALA A C 1
ATOM 713 O O . ALA A 1 87 ? -6.639 1.397 10.648 1.00 92.94 87 ALA A O 1
ATOM 714 N N . ASP A 1 88 ? -7.106 -0.733 11.186 1.00 93.81 88 ASP A N 1
ATOM 715 C CA . ASP A 1 88 ? -6.374 -0.674 12.447 1.00 93.81 88 ASP A CA 1
ATOM 716 C C . ASP A 1 88 ? -4.870 -0.616 12.157 1.00 93.81 88 ASP A C 1
ATOM 718 O O . ASP A 1 88 ? -4.283 -1.541 11.584 1.00 93.81 88 ASP A O 1
ATOM 722 N N . ILE A 1 89 ? -4.247 0.479 12.588 1.00 91.94 89 ILE A N 1
ATOM 723 C CA . ILE A 1 89 ? -2.821 0.749 12.405 1.00 91.94 89 ILE A CA 1
ATOM 724 C C . ILE A 1 89 ? -1.972 -0.379 13.001 1.00 91.94 89 ILE A C 1
ATOM 726 O O . ILE A 1 89 ? -0.929 -0.701 12.437 1.00 91.94 89 ILE A O 1
ATOM 730 N N . ASN A 1 90 ? -2.407 -1.013 14.097 1.00 93.94 90 ASN A N 1
ATOM 731 C CA . ASN A 1 90 ? -1.646 -2.093 14.731 1.00 93.94 90 ASN A CA 1
ATOM 732 C C . ASN A 1 90 ? -1.603 -3.343 13.846 1.00 93.94 90 ASN A C 1
ATOM 734 O O . ASN A 1 90 ? -0.527 -3.877 13.586 1.00 93.94 90 ASN A O 1
ATOM 738 N N . LYS A 1 91 ? -2.756 -3.757 13.305 1.00 93.31 91 LYS A N 1
ATOM 739 C CA . LYS A 1 91 ? -2.837 -4.878 12.354 1.00 93.31 91 LYS A CA 1
ATOM 740 C C . LYS A 1 91 ? -2.040 -4.602 11.086 1.00 93.31 91 LYS A C 1
ATOM 742 O O . LYS A 1 91 ? -1.324 -5.477 10.601 1.00 93.31 91 LYS A O 1
ATOM 747 N N . LEU A 1 92 ? -2.127 -3.374 10.574 1.00 92.94 92 LEU A N 1
ATOM 748 C CA . LEU A 1 92 ? -1.353 -2.962 9.411 1.00 92.94 92 LEU A CA 1
ATOM 749 C C . LEU A 1 92 ? 0.154 -2.995 9.700 1.00 92.94 92 LEU A C 1
ATOM 751 O O . LEU A 1 92 ? 0.928 -3.501 8.890 1.00 92.94 92 LEU A O 1
ATOM 755 N N . ALA A 1 93 ? 0.581 -2.505 10.863 1.00 92.62 93 ALA A N 1
ATOM 756 C CA . ALA A 1 93 ? 1.977 -2.560 11.281 1.00 92.62 93 ALA A CA 1
ATOM 757 C C . ALA A 1 93 ? 2.474 -4.006 11.403 1.00 92.62 93 ALA A C 1
ATOM 759 O O . ALA A 1 93 ? 3.575 -4.306 10.951 1.00 92.62 93 ALA A O 1
ATOM 760 N N . ASP A 1 94 ? 1.663 -4.916 11.946 1.00 93.75 94 ASP A N 1
ATOM 761 C CA . ASP A 1 94 ? 1.996 -6.341 12.038 1.00 93.75 94 ASP A CA 1
ATOM 762 C C . ASP A 1 94 ? 2.155 -6.996 10.665 1.00 93.75 94 ASP A C 1
ATOM 764 O O . ASP A 1 94 ? 3.089 -7.774 10.460 1.00 93.75 94 ASP A O 1
ATOM 768 N N . LEU A 1 95 ? 1.300 -6.636 9.704 1.00 92.94 95 LEU A N 1
ATOM 769 C CA . LEU A 1 95 ? 1.405 -7.094 8.320 1.00 92.94 95 LEU A CA 1
ATOM 770 C C . LEU A 1 95 ? 2.696 -6.607 7.645 1.00 92.94 95 LEU A C 1
ATOM 772 O O . LEU A 1 95 ? 3.323 -7.364 6.906 1.00 92.94 95 LEU A O 1
ATOM 776 N N . LEU A 1 96 ? 3.083 -5.351 7.887 1.00 92.44 96 LEU A N 1
ATOM 777 C CA . LEU A 1 96 ? 4.243 -4.709 7.257 1.00 92.44 96 LEU A CA 1
ATOM 778 C C . LEU A 1 96 ? 5.570 -5.005 7.969 1.00 92.44 96 LEU A C 1
ATOM 780 O O . LEU A 1 96 ? 6.630 -4.857 7.362 1.00 92.44 96 LEU A O 1
ATOM 784 N N . ARG A 1 97 ? 5.532 -5.452 9.229 1.00 91.69 97 ARG A N 1
ATOM 785 C CA . ARG A 1 97 ? 6.705 -5.728 10.076 1.00 91.69 97 ARG A CA 1
ATOM 786 C C . ARG A 1 97 ? 7.800 -6.562 9.387 1.00 91.69 97 ARG A C 1
ATOM 788 O O . ARG A 1 97 ? 8.970 -6.213 9.542 1.00 91.69 97 ARG A O 1
ATOM 795 N N . PRO A 1 98 ? 7.488 -7.615 8.602 1.00 89.81 98 PRO A N 1
ATOM 796 C CA . PRO A 1 98 ? 8.512 -8.424 7.936 1.00 89.81 98 PRO A CA 1
ATOM 797 C C . PRO A 1 98 ? 9.288 -7.691 6.831 1.00 89.81 98 PRO A C 1
ATOM 799 O O . PRO A 1 98 ? 10.343 -8.168 6.421 1.00 89.81 98 PRO A O 1
ATOM 802 N N . LEU A 1 99 ? 8.793 -6.547 6.343 1.00 90.00 99 LEU A N 1
ATOM 803 C CA . LEU A 1 99 ? 9.432 -5.782 5.266 1.00 90.00 99 LEU A CA 1
ATOM 804 C C . LEU A 1 99 ? 10.630 -4.944 5.748 1.00 90.00 99 LEU A C 1
ATOM 806 O O . LEU A 1 99 ? 11.439 -4.526 4.923 1.00 90.00 99 LEU A O 1
ATOM 810 N N . GLY A 1 100 ? 10.787 -4.747 7.064 1.00 79.50 100 GLY A N 1
ATOM 811 C CA . GLY A 1 100 ?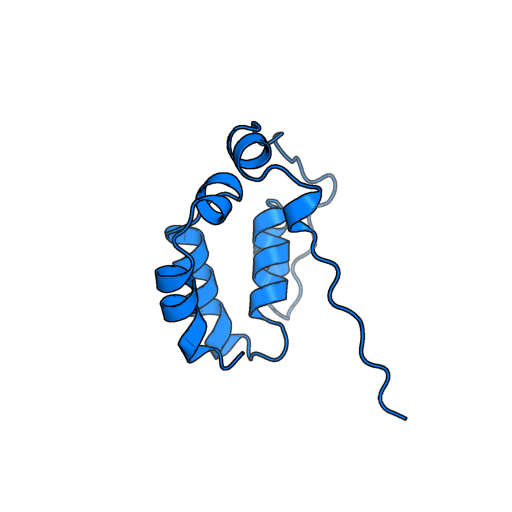 11.978 -4.120 7.656 1.00 79.50 100 GLY A CA 1
ATOM 812 C C . GLY A 1 100 ? 12.072 -2.599 7.488 1.00 79.50 100 GLY A C 1
ATOM 813 O O . GLY A 1 100 ? 13.185 -2.073 7.401 1.00 79.50 100 GLY A O 1
ATOM 814 N N . LEU A 1 101 ? 10.923 -1.917 7.414 1.00 72.12 101 LEU A N 1
ATOM 815 C CA . LEU A 1 101 ? 10.799 -0.452 7.378 1.00 72.12 101 LEU A CA 1
ATOM 816 C C . LEU A 1 101 ? 10.898 0.187 8.769 1.00 72.12 101 LEU A C 1
ATOM 818 O O . LEU A 1 101 ? 10.376 -0.413 9.735 1.00 72.12 101 LEU A O 1
#

Secondary structure (DSSP, 8-state):
---------GGGG--HHHHHHSPPP----S-PPPPPTT--HHHHHTT-HHHHHHHHHHTTTS-HHHHHHHHHHHHHH--SHHHHHTS-HHHHHHHHGGG--

Organism: NCBI:txid60492

Sequence (101 aa):
KKSSKKRVDLSSSIDLDVLAEKKIAQFVPKYIPMPSPHNLVQESLYYDPWKHLIATMFLNRTRGSQALPFLWKFLDEYPTPQIAIKADINKLADLLRPLGL

pLDDT: mean 87.33, std 14.22, range [39.81, 97.44]